Protein AF-A0A146KG00-F1 (afdb_monomer_lite)

Secondary structure (DSSP, 8-state):
-PPPPEEEEE-GGGHHHHHTS---EEEEEEEEEETTSTTEEEEEEEEEEEE-SSTT--GGGHHHHS--TT-EEEEEEETTEEEEEEEEEES-TT-GGGTT-SSEEEEEEEEE-GGGTTSSHHHHHHHHHHHHHHHTT--EEEE-----SSSEEEE-----

Radius of gyration: 16.74 Å; chains: 1; bounding box: 40×36×42 Å

Sequence (160 aa):
MSKQVNLVEEPLLFLKQYHQVPITFKVESILEINDNKAMIMNEHQIQPYYKDYDDGGDWEELSKQFDTSNWAIFAAYIDSKRVGGCILAFNSPNVNMLEGKDDIVVIWDLRVEPQYRRQRIGEQLIQQAQKWALQRKCKQLKVENMYRKDWYFGIGHRTD

pLDDT: mean 85.07, std 16.39, range [35.97, 98.19]

InterPro domains:
  IPR000182 GNAT domain [PF00583] (42-143)
  IPR000182 GNAT domain [PS51186] (31-160)
  IPR016181 Acyl-CoA N-acyltransferase [SSF55729] (49-143)

Structure (mmCIF, N/CA/C/O backbone):
data_AF-A0A14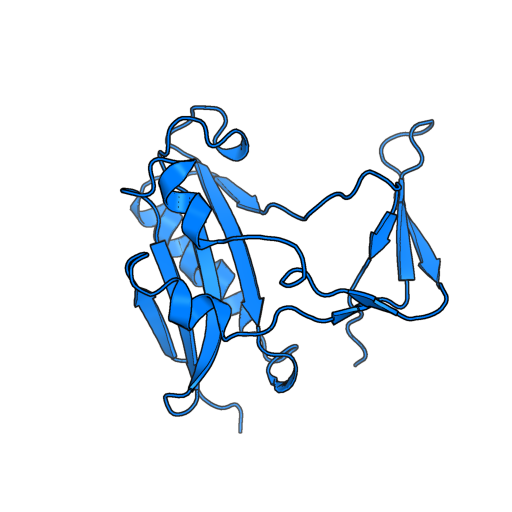6KG00-F1
#
_entry.id   AF-A0A146KG00-F1
#
loop_
_atom_site.group_PDB
_atom_site.id
_atom_site.type_symbol
_atom_site.label_atom_id
_atom_site.label_alt_id
_atom_site.label_comp_id
_atom_site.label_asym_id
_atom_site.label_entity_id
_atom_site.label_seq_id
_atom_site.pdbx_PDB_ins_code
_atom_site.Cartn_x
_atom_site.Cartn_y
_atom_site.Cartn_z
_atom_site.occupancy
_atom_site.B_iso_or_equiv
_atom_site.auth_seq_id
_atom_site.auth_comp_id
_atom_site.auth_asym_id
_atom_site.auth_atom_id
_atom_site.pdbx_PDB_model_num
ATOM 1 N N . MET A 1 1 ? -12.100 1.711 -25.639 1.00 48.62 1 MET A N 1
ATOM 2 C CA . MET A 1 1 ? -13.043 1.797 -24.502 1.00 48.62 1 MET A CA 1
ATOM 3 C C . MET A 1 1 ? -12.265 1.475 -23.238 1.00 48.62 1 MET A C 1
ATOM 5 O O . MET A 1 1 ? -11.613 0.439 -23.220 1.00 48.62 1 MET A O 1
ATOM 9 N N . SER A 1 2 ? -12.239 2.357 -22.234 1.00 62.03 2 SER A N 1
ATOM 10 C CA . SER A 1 2 ? -11.607 2.027 -20.949 1.00 62.03 2 SER A CA 1
ATOM 11 C C . SER A 1 2 ? -12.459 0.978 -20.242 1.00 62.03 2 SER A C 1
ATOM 13 O O . SER A 1 2 ? -13.660 1.191 -20.071 1.00 62.03 2 SER A O 1
ATOM 15 N N . LYS A 1 3 ? -11.862 -0.150 -19.854 1.00 78.25 3 LYS A N 1
ATOM 16 C CA . LYS A 1 3 ? -12.564 -1.157 -19.056 1.00 78.25 3 LYS A CA 1
ATOM 17 C C . LYS A 1 3 ? -12.940 -0.561 -17.696 1.00 78.25 3 LYS A C 1
ATOM 19 O O . LYS A 1 3 ? -12.157 0.192 -17.118 1.00 78.25 3 LYS A O 1
ATOM 24 N N . GLN A 1 4 ? -14.142 -0.862 -17.212 1.00 90.06 4 GLN A N 1
ATOM 25 C CA . GLN A 1 4 ? -14.611 -0.381 -15.915 1.00 90.06 4 GLN A CA 1
ATOM 26 C C . GLN A 1 4 ? -13.835 -1.080 -14.794 1.00 90.06 4 GLN A C 1
ATOM 28 O O . GLN A 1 4 ? -13.713 -2.303 -14.793 1.00 90.06 4 GLN A O 1
ATOM 33 N N . VAL A 1 5 ? -13.317 -0.298 -13.848 1.00 95.06 5 VAL A N 1
ATOM 34 C CA . VAL A 1 5 ? -12.636 -0.810 -12.655 1.00 95.06 5 VAL A CA 1
ATOM 35 C C . VAL A 1 5 ? -13.662 -0.926 -11.534 1.00 95.06 5 VAL A C 1
ATOM 37 O O . VAL A 1 5 ? -14.339 0.049 -11.211 1.00 95.06 5 VAL A O 1
ATOM 40 N N . ASN A 1 6 ? -13.774 -2.110 -10.940 1.00 97.06 6 ASN A N 1
ATOM 41 C CA . ASN A 1 6 ? -14.576 -2.349 -9.746 1.00 97.06 6 ASN A CA 1
ATOM 42 C C . ASN A 1 6 ? -13.665 -2.361 -8.513 1.00 97.06 6 ASN A C 1
ATOM 44 O O . ASN A 1 6 ? -12.713 -3.139 -8.473 1.00 97.06 6 ASN A O 1
ATOM 48 N N . LEU A 1 7 ? -13.946 -1.513 -7.523 1.00 97.31 7 LEU A N 1
ATOM 49 C CA . LEU A 1 7 ? -13.195 -1.462 -6.267 1.00 97.31 7 LEU A CA 1
ATOM 50 C C . LEU A 1 7 ? -13.985 -2.145 -5.151 1.00 97.31 7 LEU A C 1
ATOM 52 O O . LEU A 1 7 ? -15.167 -1.860 -4.973 1.00 97.31 7 LEU A O 1
ATOM 56 N N . VAL A 1 8 ? -13.323 -3.010 -4.387 1.00 97.50 8 VAL A N 1
ATOM 57 C CA . VAL A 1 8 ? -13.938 -3.782 -3.298 1.00 97.50 8 VAL A CA 1
ATOM 58 C C . VAL A 1 8 ? -13.091 -3.649 -2.035 1.00 97.50 8 VAL A C 1
ATOM 60 O O . VAL A 1 8 ? -11.874 -3.806 -2.105 1.00 97.50 8 VAL A O 1
ATOM 63 N N . GLU A 1 9 ? -13.722 -3.348 -0.896 1.00 97.62 9 GLU A N 1
ATOM 64 C CA . GLU A 1 9 ? -13.084 -3.462 0.424 1.00 97.62 9 GLU A CA 1
ATOM 65 C C . GLU A 1 9 ? -13.063 -4.931 0.848 1.00 97.62 9 GLU A C 1
ATOM 67 O O . GLU A 1 9 ? -14.091 -5.609 0.818 1.00 97.62 9 GLU A O 1
ATOM 72 N N . GLU A 1 10 ? -11.899 -5.422 1.244 1.00 95.62 10 GLU A N 1
ATOM 73 C CA . GLU A 1 10 ? -11.667 -6.804 1.629 1.00 95.62 10 GLU A CA 1
ATOM 74 C C . GLU A 1 10 ? -10.940 -6.870 2.980 1.00 95.62 10 GLU A C 1
ATOM 76 O O . GLU A 1 10 ? -10.065 -6.044 3.269 1.00 95.62 10 GLU A O 1
ATOM 81 N N . PRO A 1 11 ? -11.258 -7.870 3.818 1.00 90.94 11 PRO A N 1
ATOM 82 C CA . PRO A 1 11 ? -10.486 -8.143 5.021 1.00 90.94 11 PRO A CA 1
ATOM 83 C C . PRO A 1 11 ? -9.096 -8.695 4.675 1.00 90.94 11 PRO A C 1
ATOM 85 O O . PRO A 1 11 ? -8.889 -9.309 3.626 1.00 90.94 11 PRO A O 1
ATOM 88 N N . LEU A 1 12 ? -8.158 -8.591 5.619 1.00 90.44 12 LEU A N 1
ATOM 89 C CA . LEU A 1 12 ? -6.781 -9.079 5.453 1.00 90.44 12 LEU A CA 1
ATOM 90 C C . LEU A 1 12 ? -6.655 -10.599 5.250 1.00 90.44 12 LEU A C 1
ATOM 92 O O . LEU A 1 12 ? -5.589 -11.077 4.875 1.00 90.44 12 LEU A O 1
ATOM 96 N N . LEU A 1 13 ? -7.736 -11.375 5.390 1.00 89.56 13 LEU A N 1
ATOM 97 C CA . LEU A 1 13 ? -7.730 -12.785 4.978 1.00 89.56 13 LEU A CA 1
ATOM 98 C C . LEU A 1 13 ? -7.374 -12.948 3.485 1.00 89.56 13 LEU A C 1
ATOM 100 O O . LEU A 1 13 ? -6.848 -13.987 3.093 1.00 89.56 13 LEU A O 1
ATOM 104 N N . PHE A 1 14 ? -7.622 -11.919 2.663 1.00 92.12 14 PHE A N 1
ATOM 105 C CA . PHE A 1 14 ? -7.315 -11.910 1.231 1.00 92.12 14 PHE A CA 1
ATOM 106 C C . PHE A 1 14 ? -5.874 -11.480 0.898 1.00 92.12 14 PHE A C 1
ATOM 108 O O . PHE A 1 14 ? -5.557 -11.276 -0.275 1.00 92.12 14 PHE A O 1
ATOM 115 N N . LEU A 1 15 ? -4.977 -11.364 1.890 1.00 89.94 15 LEU A N 1
ATOM 116 C CA . LEU A 1 15 ? -3.572 -10.992 1.667 1.00 89.94 15 LEU A CA 1
ATOM 117 C C . LEU A 1 15 ? -2.882 -11.901 0.636 1.00 89.94 15 LEU A C 1
ATOM 119 O O . LEU A 1 15 ? -2.160 -11.413 -0.227 1.00 89.94 15 LEU A O 1
ATOM 123 N N . LYS A 1 16 ? -3.155 -13.212 0.644 1.00 89.75 16 LYS A N 1
ATOM 124 C CA . LYS A 1 16 ? -2.567 -14.142 -0.339 1.00 89.75 16 LYS A CA 1
ATOM 125 C C . LYS A 1 16 ? -2.963 -13.799 -1.777 1.00 89.75 16 LYS A C 1
ATOM 127 O O . LYS A 1 16 ? -2.118 -13.813 -2.662 1.00 89.75 16 LYS A O 1
ATOM 132 N N . GLN A 1 17 ? -4.232 -13.471 -2.009 1.00 92.31 17 GLN A N 1
ATOM 133 C CA . GLN A 1 17 ? -4.756 -13.064 -3.314 1.00 92.31 17 GLN A CA 1
ATOM 134 C C . GLN A 1 17 ? -4.254 -11.674 -3.706 1.00 92.31 17 GLN A C 1
ATOM 136 O O . GLN A 1 17 ? -4.007 -11.415 -4.881 1.00 92.31 17 GLN A O 1
ATOM 141 N N . TYR A 1 18 ? -4.093 -10.781 -2.732 1.00 93.06 18 TYR A N 1
ATOM 142 C CA . TYR A 1 18 ? -3.506 -9.467 -2.944 1.00 93.06 18 TYR A CA 1
ATOM 143 C C . TYR A 1 18 ? -2.065 -9.566 -3.479 1.00 93.06 18 TYR A C 1
ATOM 145 O O . TYR A 1 18 ? -1.757 -8.934 -4.489 1.00 93.06 18 TYR A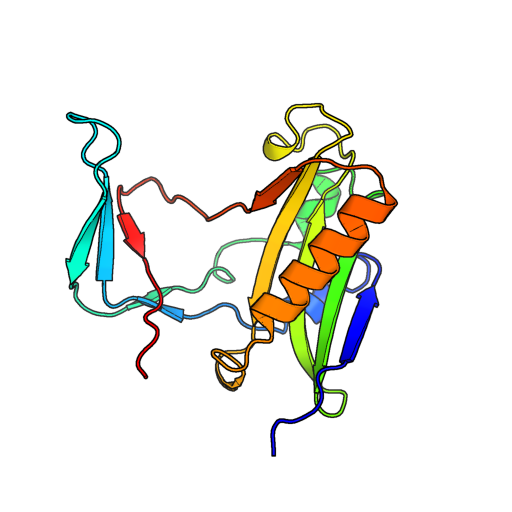 O 1
ATOM 153 N N . HIS A 1 19 ? -1.223 -10.427 -2.895 1.00 90.31 19 HIS A N 1
ATOM 154 C CA . HIS A 1 19 ? 0.173 -10.612 -3.330 1.00 90.31 19 HIS A CA 1
ATOM 155 C C . HIS A 1 19 ? 0.328 -11.256 -4.709 1.00 90.31 19 HIS A C 1
ATOM 157 O O . HIS A 1 19 ? 1.400 -11.185 -5.295 1.00 90.31 19 HIS A O 1
ATOM 163 N N . GLN A 1 20 ? -0.729 -11.846 -5.272 1.00 92.06 20 GLN A N 1
ATOM 164 C CA . GLN A 1 20 ? -0.686 -12.332 -6.654 1.00 92.06 20 GLN A CA 1
ATOM 165 C C . GLN A 1 20 ? -0.605 -11.190 -7.676 1.00 92.06 20 GLN A C 1
ATOM 167 O O . GLN A 1 20 ? -0.329 -11.450 -8.845 1.00 92.06 20 GLN A O 1
ATOM 172 N N . VAL A 1 21 ? -0.860 -9.940 -7.268 1.00 94.50 21 VAL A N 1
ATOM 173 C CA . VAL A 1 21 ? -0.626 -8.766 -8.111 1.00 94.50 21 VAL A CA 1
ATOM 174 C C . VAL A 1 21 ? 0.862 -8.407 -8.049 1.00 94.50 21 VAL A C 1
ATOM 176 O O . VAL A 1 21 ? 1.323 -7.951 -6.997 1.00 94.50 21 VAL A O 1
ATOM 179 N N . PRO A 1 22 ? 1.613 -8.538 -9.156 1.00 92.31 22 PRO A N 1
ATOM 180 C CA . PRO A 1 22 ? 3.038 -8.242 -9.150 1.00 92.31 22 PRO A CA 1
ATOM 181 C C . PRO A 1 22 ? 3.292 -6.737 -9.041 1.00 92.31 22 PRO A C 1
ATOM 183 O O . PRO A 1 22 ? 2.619 -5.907 -9.672 1.00 92.31 22 PRO A O 1
ATOM 186 N N . ILE A 1 23 ? 4.315 -6.382 -8.267 1.00 88.25 23 ILE A N 1
ATOM 187 C CA . ILE A 1 23 ? 4.758 -4.996 -8.064 1.00 88.25 23 ILE A CA 1
ATOM 188 C C . ILE A 1 23 ? 6.036 -4.663 -8.850 1.00 88.25 23 ILE A C 1
ATOM 190 O O . ILE A 1 23 ? 6.415 -3.498 -8.928 1.00 88.25 23 ILE A O 1
ATOM 194 N N . THR A 1 24 ? 6.644 -5.631 -9.542 1.00 89.94 24 THR A N 1
ATOM 195 C CA . THR A 1 24 ? 7.887 -5.452 -10.310 1.00 89.94 24 THR A CA 1
ATOM 196 C C . THR A 1 24 ? 7.819 -4.266 -11.276 1.00 89.94 24 THR A C 1
ATOM 198 O O . THR A 1 24 ? 6.839 -4.106 -12.012 1.00 89.94 24 THR A O 1
ATOM 201 N N . PHE A 1 25 ? 8.848 -3.423 -11.325 1.00 87.75 25 PHE A N 1
ATOM 202 C CA . PHE A 1 25 ? 8.921 -2.297 -12.262 1.00 87.75 25 PHE A CA 1
ATOM 203 C C . PHE A 1 25 ? 10.341 -2.069 -12.768 1.00 87.75 25 PHE A C 1
ATOM 205 O O . PHE A 1 25 ? 11.324 -2.397 -12.105 1.00 87.75 25 PHE A O 1
ATOM 212 N N . LYS A 1 26 ? 10.430 -1.514 -13.978 1.00 90.19 26 LYS A N 1
ATOM 213 C CA . LYS A 1 26 ? 11.692 -1.098 -14.579 1.00 90.19 26 LYS A CA 1
ATOM 214 C C . LYS A 1 26 ? 12.101 0.243 -13.974 1.00 90.19 26 LYS A C 1
ATOM 216 O O . LYS A 1 26 ? 11.300 1.178 -13.963 1.00 90.19 26 LYS A O 1
ATOM 221 N N . VAL A 1 27 ? 13.331 0.313 -13.491 1.00 89.88 27 VAL A N 1
ATOM 222 C CA . VAL A 1 27 ? 13.988 1.538 -13.044 1.00 89.88 27 VAL A CA 1
ATOM 223 C C . VAL A 1 27 ? 14.932 1.971 -14.154 1.00 89.88 27 VAL A C 1
ATOM 225 O O . VAL A 1 27 ? 15.746 1.167 -14.599 1.00 89.88 27 VAL A O 1
ATOM 228 N N . GLU A 1 28 ? 14.815 3.214 -14.610 1.00 90.88 28 GLU A N 1
ATOM 229 C CA . GLU A 1 28 ? 15.703 3.784 -15.643 1.00 90.88 28 GLU A CA 1
ATOM 230 C C . GLU A 1 28 ? 16.405 5.051 -15.145 1.00 90.88 28 GLU A C 1
ATOM 232 O O . GLU A 1 28 ? 17.475 5.401 -15.637 1.00 90.88 28 GLU A O 1
ATOM 237 N N . SER A 1 29 ? 15.872 5.678 -14.096 1.00 89.12 29 SER A N 1
ATOM 238 C CA . SER A 1 29 ? 16.532 6.755 -13.379 1.00 89.12 29 SER A CA 1
ATOM 239 C C . SER A 1 29 ? 16.324 6.645 -11.874 1.00 89.12 29 SER A C 1
ATOM 241 O O . SER A 1 29 ? 15.472 5.891 -11.378 1.00 89.12 29 SER A O 1
ATOM 243 N N . ILE A 1 30 ? 17.153 7.389 -11.149 1.00 88.94 30 ILE A N 1
ATOM 244 C CA . ILE A 1 30 ? 17.105 7.494 -9.701 1.00 88.94 30 ILE A CA 1
ATOM 245 C C . ILE A 1 30 ? 17.115 8.948 -9.241 1.00 88.94 30 ILE A C 1
ATOM 247 O O . ILE A 1 30 ? 17.780 9.777 -9.856 1.00 88.94 30 ILE A O 1
ATOM 251 N N . LEU A 1 31 ? 16.423 9.255 -8.143 1.00 85.69 31 LEU A N 1
ATOM 252 C CA . LEU A 1 31 ? 16.589 10.531 -7.438 1.00 85.69 31 LEU A CA 1
ATOM 253 C C . LEU A 1 31 ? 17.682 10.390 -6.374 1.00 85.69 31 LEU A C 1
ATOM 255 O O . LEU A 1 31 ? 17.554 9.545 -5.491 1.00 85.69 31 LEU A O 1
ATOM 259 N N . GLU A 1 32 ? 18.722 11.215 -6.444 1.00 82.75 32 GLU A N 1
ATOM 260 C CA . GLU A 1 32 ? 19.782 11.341 -5.439 1.00 82.75 32 GLU A CA 1
ATOM 261 C C . GLU A 1 32 ? 19.457 12.491 -4.476 1.00 82.75 32 GLU A C 1
ATOM 263 O O . GLU A 1 32 ? 19.141 13.603 -4.916 1.00 82.75 32 GLU A O 1
ATOM 268 N N . ILE A 1 33 ? 19.536 12.232 -3.166 1.00 78.50 33 ILE A N 1
ATOM 269 C CA . ILE A 1 33 ? 19.361 13.255 -2.124 1.00 78.50 33 ILE A CA 1
ATOM 270 C C . ILE A 1 33 ? 20.727 13.835 -1.753 1.00 78.50 33 ILE A C 1
ATOM 272 O O . ILE A 1 33 ? 21.616 13.104 -1.321 1.00 78.50 33 ILE A O 1
ATOM 276 N N . ASN A 1 34 ? 20.885 15.156 -1.864 1.00 74.25 34 ASN A N 1
ATOM 277 C CA . ASN A 1 34 ? 22.090 15.842 -1.397 1.00 74.25 34 ASN A CA 1
ATOM 278 C C . ASN A 1 34 ? 21.876 16.454 -0.003 1.00 74.25 34 ASN A C 1
ATOM 280 O O . ASN A 1 34 ? 21.304 17.537 0.133 1.00 74.25 34 ASN A O 1
ATOM 284 N N . ASP A 1 35 ? 22.387 15.785 1.030 1.00 66.38 35 ASP A N 1
ATOM 285 C CA . ASP A 1 35 ? 22.207 16.170 2.440 1.00 66.38 35 ASP A CA 1
ATOM 286 C C . ASP A 1 35 ? 22.834 17.516 2.830 1.00 66.38 35 ASP A C 1
ATOM 288 O O . ASP A 1 35 ? 22.482 18.101 3.854 1.00 66.38 35 ASP A O 1
ATOM 292 N N . ASN A 1 36 ? 23.732 18.059 2.006 1.00 68.44 36 ASN A N 1
ATOM 293 C CA . ASN A 1 36 ? 24.457 19.287 2.331 1.00 68.44 36 ASN A CA 1
ATOM 294 C C . ASN A 1 36 ? 23.689 20.571 1.966 1.00 68.44 36 ASN A C 1
ATOM 296 O O . ASN A 1 36 ? 24.139 21.670 2.300 1.00 68.44 36 ASN A O 1
ATOM 300 N N . LYS A 1 37 ? 22.540 20.467 1.280 1.00 54.81 37 LYS A N 1
ATOM 301 C CA . LYS A 1 37 ? 21.643 21.592 0.969 1.00 54.81 37 LYS A CA 1
ATOM 302 C C . LYS A 1 37 ? 20.192 21.113 0.952 1.00 54.81 37 LYS A C 1
ATOM 304 O O . LYS A 1 37 ? 19.843 20.291 0.120 1.00 54.81 37 LYS A O 1
ATOM 309 N N . ALA A 1 38 ? 19.365 21.673 1.839 1.00 58.97 38 ALA A N 1
ATOM 310 C CA . ALA A 1 38 ? 17.896 21.662 1.817 1.00 58.97 38 ALA A CA 1
ATOM 311 C C . ALA A 1 38 ? 17.238 20.635 0.864 1.00 58.97 38 ALA A C 1
ATOM 313 O O . ALA A 1 38 ? 16.770 21.042 -0.189 1.00 58.97 38 ALA A O 1
ATOM 314 N N . MET A 1 39 ? 17.200 19.340 1.216 1.00 69.00 39 MET A N 1
ATOM 315 C CA . MET A 1 39 ? 16.413 18.285 0.533 1.00 69.00 39 MET A CA 1
ATOM 316 C C . MET A 1 39 ? 16.361 18.403 -1.011 1.00 69.00 39 MET A C 1
ATOM 318 O O . MET A 1 39 ? 15.305 18.201 -1.616 1.00 69.00 39 MET A O 1
ATOM 322 N N . ILE A 1 40 ? 17.470 18.774 -1.666 1.00 79.00 40 ILE A N 1
ATOM 323 C CA . ILE A 1 40 ? 17.503 18.863 -3.130 1.00 79.00 40 ILE A CA 1
ATOM 324 C C . ILE A 1 40 ? 17.581 17.437 -3.669 1.00 79.00 40 ILE A C 1
ATOM 326 O O . ILE A 1 40 ? 18.520 16.705 -3.352 1.00 79.00 40 ILE A O 1
ATOM 330 N N . MET A 1 41 ? 16.597 17.069 -4.489 1.00 82.31 41 MET A N 1
ATOM 331 C CA . MET A 1 41 ? 16.545 15.790 -5.192 1.00 82.31 41 MET A CA 1
ATOM 332 C C . MET A 1 41 ? 16.916 16.010 -6.655 1.00 82.31 41 MET A C 1
ATOM 334 O O . MET A 1 41 ? 16.223 16.749 -7.357 1.00 82.31 41 MET A O 1
ATOM 338 N N . ASN A 1 42 ? 17.997 15.375 -7.108 1.00 84.25 42 ASN A N 1
ATOM 339 C CA . ASN A 1 42 ? 18.413 15.411 -8.510 1.00 84.25 42 ASN A CA 1
ATOM 340 C C . ASN A 1 42 ? 18.160 14.057 -9.159 1.00 84.25 42 ASN A C 1
ATOM 342 O O . ASN A 1 42 ? 18.518 13.022 -8.604 1.00 84.25 42 ASN A O 1
ATOM 346 N N . GLU A 1 43 ? 17.539 14.065 -10.332 1.00 89.50 43 GLU A N 1
ATOM 347 C CA . GLU A 1 43 ? 17.279 12.846 -11.083 1.00 89.50 43 GLU A CA 1
ATOM 348 C C . GLU A 1 43 ? 18.447 12.516 -12.018 1.00 89.50 43 GLU A C 1
ATOM 350 O O . GLU A 1 43 ? 18.878 13.359 -12.808 1.00 89.50 43 GLU A O 1
ATOM 355 N N . HIS A 1 44 ? 18.927 11.275 -11.969 1.00 89.19 44 HIS A N 1
ATOM 356 C CA . HIS A 1 44 ? 20.010 10.780 -12.810 1.00 89.19 44 HIS A CA 1
ATOM 357 C C . HIS A 1 44 ? 19.599 9.492 -13.521 1.00 89.19 44 HIS A C 1
ATOM 359 O O . HIS A 1 44 ? 19.124 8.545 -12.897 1.00 89.19 44 HIS A O 1
ATOM 365 N N . GLN A 1 45 ? 19.801 9.453 -14.839 1.00 92.31 45 GLN A N 1
ATOM 366 C CA . GLN A 1 45 ? 19.624 8.242 -15.641 1.00 92.31 45 GLN A CA 1
ATOM 367 C C . GLN A 1 45 ? 20.677 7.199 -15.255 1.00 92.31 45 GLN A C 1
ATOM 369 O O . GLN A 1 45 ? 21.834 7.536 -14.994 1.00 92.31 45 GLN A O 1
ATOM 374 N N . ILE A 1 46 ? 20.286 5.929 -15.256 1.00 91.31 46 ILE A N 1
ATOM 375 C CA . ILE A 1 46 ? 21.150 4.803 -14.902 1.00 91.31 46 ILE A CA 1
ATOM 376 C C . ILE A 1 46 ? 21.006 3.654 -15.895 1.00 91.31 46 ILE A C 1
ATOM 378 O O . ILE A 1 46 ? 20.135 3.659 -16.761 1.00 91.31 46 ILE A O 1
ATOM 382 N N . GLN A 1 47 ? 21.858 2.636 -15.752 1.00 91.62 47 GLN A N 1
ATOM 383 C CA . GLN A 1 47 ? 21.649 1.374 -16.454 1.00 91.62 47 GLN A CA 1
ATOM 384 C C . GLN A 1 47 ? 20.343 0.732 -15.972 1.00 91.62 47 GLN A C 1
ATOM 386 O O . GLN A 1 47 ? 20.221 0.471 -14.770 1.00 91.62 47 GLN A O 1
ATOM 391 N N . PRO A 1 48 ? 19.369 0.484 -16.868 1.00 92.69 48 PRO A N 1
ATOM 392 C CA . PRO A 1 48 ? 18.072 0.023 -16.424 1.00 92.69 48 PRO A CA 1
ATOM 393 C C . PRO A 1 48 ? 18.112 -1.348 -15.763 1.00 92.69 48 PRO A C 1
ATOM 395 O O . PRO A 1 48 ? 18.754 -2.274 -16.260 1.00 92.69 48 PRO A O 1
ATOM 398 N N . TYR A 1 49 ? 17.348 -1.499 -14.688 1.00 89.12 49 TYR A N 1
ATOM 399 C CA . TYR A 1 49 ? 17.164 -2.775 -14.005 1.00 89.12 49 TYR A CA 1
ATOM 400 C C . TYR A 1 49 ? 15.704 -2.963 -13.591 1.00 89.12 49 TYR A C 1
ATOM 402 O O . TYR A 1 49 ? 14.927 -2.009 -13.539 1.00 89.12 49 TYR A O 1
ATOM 410 N N . TYR A 1 50 ? 15.314 -4.205 -13.313 1.00 88.44 50 TYR A N 1
ATOM 411 C CA . TYR A 1 50 ? 14.004 -4.502 -12.742 1.00 88.44 50 TYR A CA 1
ATOM 412 C C . TYR A 1 50 ? 14.121 -4.595 -11.229 1.00 88.44 50 TYR A C 1
ATOM 414 O O . TYR A 1 50 ? 14.956 -5.336 -10.713 1.00 88.44 50 TYR A O 1
ATOM 422 N N . LYS A 1 51 ? 13.284 -3.834 -10.527 1.00 84.75 51 LYS A N 1
ATOM 423 C CA . LYS A 1 51 ? 13.127 -3.936 -9.082 1.00 84.75 51 LYS A CA 1
ATOM 424 C C . LYS A 1 51 ? 11.882 -4.756 -8.791 1.00 84.75 51 LYS A C 1
ATOM 426 O O . LYS A 1 51 ? 10.802 -4.396 -9.262 1.00 84.75 51 LYS A O 1
ATOM 431 N N . ASP A 1 52 ? 12.044 -5.822 -8.018 1.00 86.31 52 ASP A N 1
ATOM 432 C CA . ASP A 1 52 ? 10.946 -6.628 -7.501 1.00 86.31 52 ASP A CA 1
ATOM 433 C C . ASP A 1 52 ? 10.911 -6.531 -5.975 1.00 86.31 52 ASP A C 1
ATOM 435 O O . ASP A 1 52 ? 11.886 -6.869 -5.307 1.00 86.31 52 ASP A O 1
ATOM 439 N N . TYR A 1 53 ? 9.814 -6.010 -5.427 1.00 78.38 53 TYR A N 1
ATOM 440 C CA . TYR A 1 53 ? 9.637 -5.912 -3.977 1.00 78.38 53 TYR A CA 1
ATOM 441 C C . TYR A 1 53 ? 9.066 -7.196 -3.364 1.00 78.38 53 TYR A C 1
ATOM 443 O O . TYR A 1 53 ? 9.039 -7.306 -2.141 1.00 78.38 53 TYR A O 1
ATOM 451 N N . ASP A 1 54 ? 8.654 -8.173 -4.178 1.00 81.25 54 ASP A N 1
ATOM 452 C CA . ASP A 1 54 ? 8.247 -9.487 -3.677 1.00 81.25 54 ASP A CA 1
ATOM 453 C C . ASP A 1 54 ? 9.458 -10.391 -3.354 1.00 81.25 54 ASP A C 1
ATOM 455 O O . ASP A 1 54 ? 9.320 -11.342 -2.588 1.00 81.25 54 ASP A O 1
ATOM 459 N N . ASP A 1 55 ? 10.664 -10.056 -3.833 1.00 70.69 55 ASP A N 1
ATOM 460 C CA . ASP A 1 55 ? 11.907 -10.845 -3.686 1.00 70.69 55 ASP A CA 1
ATOM 461 C C . ASP A 1 55 ? 12.579 -10.747 -2.290 1.00 70.69 55 ASP A C 1
ATOM 463 O O . ASP A 1 55 ? 13.794 -10.881 -2.144 1.00 70.69 55 ASP A O 1
ATOM 467 N N . GLY A 1 56 ? 11.827 -10.469 -1.219 1.00 59.81 56 GLY A N 1
ATOM 468 C CA . GLY A 1 56 ? 12.445 -10.296 0.105 1.00 59.81 56 GLY A CA 1
ATOM 469 C C . GLY A 1 56 ? 11.540 -10.079 1.315 1.00 59.81 56 GLY A C 1
ATOM 470 O O . GLY A 1 56 ? 12.060 -9.715 2.369 1.00 59.81 56 GLY A O 1
ATOM 471 N N . GLY A 1 57 ? 10.223 -10.275 1.201 1.00 62.19 57 GLY A N 1
ATOM 472 C CA . GLY A 1 57 ? 9.287 -10.076 2.311 1.00 62.19 57 GLY A CA 1
ATOM 473 C C . GLY A 1 57 ? 8.345 -11.260 2.504 1.00 62.19 57 GLY A C 1
ATOM 474 O O . GLY A 1 57 ? 7.650 -11.652 1.569 1.00 62.19 57 GLY A O 1
ATOM 475 N N . ASP A 1 58 ? 8.287 -11.799 3.725 1.00 64.69 58 ASP A N 1
ATOM 476 C CA . ASP A 1 58 ? 7.222 -12.721 4.121 1.00 64.69 58 ASP A CA 1
ATOM 477 C C . ASP A 1 58 ? 6.038 -11.921 4.673 1.00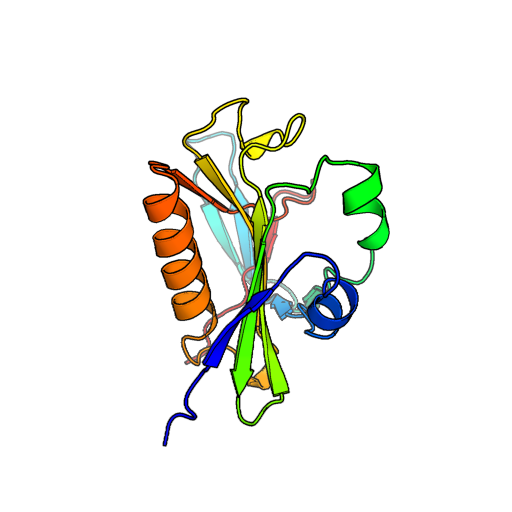 64.69 58 ASP A C 1
ATOM 479 O O . ASP A 1 58 ? 5.978 -11.527 5.838 1.00 64.69 58 ASP A O 1
ATOM 483 N N . TRP A 1 59 ? 5.075 -11.654 3.801 1.00 70.25 59 TRP A N 1
ATOM 484 C CA . TRP A 1 59 ? 3.875 -10.910 4.152 1.00 70.25 59 TRP A CA 1
ATOM 485 C C . TRP A 1 59 ? 2.937 -11.672 5.106 1.00 70.25 59 TRP A C 1
ATOM 487 O O . TRP A 1 59 ? 2.061 -11.052 5.711 1.00 70.25 59 TRP A O 1
ATOM 497 N N . GLU A 1 60 ? 3.112 -12.989 5.297 1.00 67.88 60 GLU A N 1
ATOM 498 C CA . GLU A 1 60 ? 2.412 -13.732 6.359 1.00 67.88 60 GLU A CA 1
ATOM 499 C C . GLU A 1 60 ? 2.925 -13.348 7.759 1.00 67.88 60 GLU A C 1
ATOM 501 O O . GLU A 1 60 ? 2.270 -13.625 8.768 1.00 67.88 60 GLU A O 1
ATOM 506 N N . GLU A 1 61 ? 4.070 -12.667 7.856 1.00 73.88 61 GLU A N 1
ATOM 507 C CA . GLU A 1 61 ? 4.568 -12.129 9.121 1.00 73.88 61 GLU A CA 1
ATOM 508 C C . GLU A 1 61 ? 3.911 -10.816 9.526 1.00 73.88 61 GLU A C 1
ATOM 510 O O . GLU A 1 61 ? 4.011 -10.427 10.688 1.00 73.88 61 GLU A O 1
ATOM 515 N N . LEU A 1 62 ? 3.188 -10.143 8.630 1.00 79.81 62 LEU A N 1
ATOM 516 C CA . LEU A 1 62 ? 2.648 -8.820 8.929 1.00 79.81 62 LEU A CA 1
ATOM 517 C C . LEU A 1 62 ? 1.666 -8.851 10.107 1.00 79.81 62 LEU A C 1
ATOM 519 O O . LEU A 1 62 ? 1.747 -8.023 11.010 1.00 79.81 62 LEU A O 1
ATOM 523 N N . SER A 1 63 ? 0.809 -9.875 10.156 1.00 79.88 63 SER A N 1
ATOM 524 C CA . SER A 1 63 ? -0.090 -10.127 11.288 1.00 79.88 63 SER A CA 1
ATOM 525 C C . SER A 1 63 ? 0.618 -10.677 12.531 1.00 79.88 63 SER A C 1
ATOM 527 O O . SER A 1 63 ? 0.023 -10.694 13.603 1.00 79.88 63 SER A O 1
ATOM 529 N N . LYS A 1 64 ? 1.862 -11.163 12.406 1.00 83.44 64 LYS A N 1
ATOM 530 C CA . LYS A 1 64 ? 2.699 -11.556 13.555 1.00 83.44 64 LYS A CA 1
ATOM 531 C C . LYS A 1 64 ? 3.399 -10.341 14.171 1.00 83.44 64 LYS A C 1
ATOM 533 O O . LYS A 1 64 ? 3.662 -10.341 15.368 1.00 83.44 64 LYS A O 1
ATOM 538 N N . GLN A 1 65 ? 3.711 -9.334 13.354 1.00 85.44 65 GLN A N 1
ATOM 539 C CA . GLN A 1 65 ? 4.446 -8.133 13.756 1.00 85.44 65 GLN A CA 1
ATOM 540 C C . GLN A 1 65 ? 3.522 -6.997 14.223 1.00 85.44 65 GLN A C 1
ATOM 542 O O . GLN A 1 65 ? 3.893 -6.246 15.125 1.00 85.44 65 GLN A O 1
ATOM 547 N N . PHE A 1 66 ? 2.322 -6.881 13.646 1.00 89.69 66 PHE A N 1
ATOM 548 C CA . PHE A 1 66 ? 1.390 -5.787 13.925 1.00 89.69 66 PHE A CA 1
ATOM 549 C C . PHE A 1 66 ? -0.007 -6.280 14.302 1.00 89.69 66 PHE A C 1
ATOM 551 O O . PHE A 1 66 ? -0.493 -7.298 13.804 1.00 89.69 66 PHE A O 1
ATOM 558 N N . ASP A 1 67 ? -0.693 -5.489 15.130 1.00 91.69 67 ASP A N 1
ATOM 559 C CA . ASP A 1 67 ? -2.137 -5.621 15.303 1.00 91.69 67 ASP A CA 1
ATOM 560 C C . ASP A 1 67 ? -2.841 -5.121 14.038 1.00 91.69 67 ASP A C 1
ATOM 562 O O . ASP A 1 67 ? -2.938 -3.920 13.772 1.00 91.69 67 ASP A O 1
ATOM 566 N N . THR A 1 68 ? -3.325 -6.069 13.248 1.00 92.19 68 THR A N 1
ATOM 567 C CA . THR A 1 68 ? -3.932 -5.818 11.942 1.00 92.19 68 THR A CA 1
ATOM 568 C C . THR A 1 68 ? -5.462 -5.723 11.984 1.00 92.19 68 THR A C 1
ATOM 570 O O . THR A 1 68 ? -6.107 -5.635 10.940 1.00 92.19 68 THR A O 1
ATOM 573 N N . SER A 1 69 ? -6.066 -5.694 13.177 1.00 92.50 69 SER A N 1
ATOM 574 C CA . SER A 1 69 ? -7.528 -5.671 13.364 1.00 92.50 69 SER A CA 1
ATOM 575 C C . SER A 1 69 ? -8.229 -4.467 12.723 1.00 92.50 69 SER A C 1
ATOM 577 O O . SER A 1 69 ? -9.381 -4.571 12.306 1.00 92.50 69 SER A O 1
ATOM 579 N N . ASN A 1 70 ? -7.522 -3.342 12.603 1.00 94.56 70 ASN A N 1
ATOM 580 C CA . ASN A 1 70 ? -8.024 -2.090 12.030 1.00 94.56 70 ASN A CA 1
ATOM 581 C C . ASN A 1 70 ? -7.520 -1.823 10.600 1.00 94.56 70 ASN A C 1
ATOM 583 O O . ASN A 1 70 ? -7.628 -0.700 10.100 1.00 94.56 70 ASN A O 1
ATOM 587 N N . TRP A 1 71 ? -6.945 -2.830 9.944 1.00 95.25 71 TRP A N 1
ATOM 588 C CA . TRP A 1 71 ? -6.417 -2.707 8.590 1.00 95.25 71 TRP A CA 1
ATOM 589 C C . TRP A 1 71 ? -7.463 -3.113 7.546 1.00 95.25 71 TRP A C 1
ATOM 591 O O . TRP A 1 71 ? -8.407 -3.846 7.840 1.00 95.25 71 TRP A O 1
ATOM 601 N N . ALA A 1 72 ? -7.282 -2.655 6.309 1.00 95.75 72 ALA A N 1
ATOM 602 C CA . ALA A 1 72 ? -8.152 -3.002 5.187 1.00 95.75 72 ALA A CA 1
ATOM 603 C C . ALA A 1 72 ? -7.353 -3.233 3.902 1.00 95.75 72 ALA A C 1
ATOM 605 O O . ALA A 1 72 ? -6.270 -2.675 3.723 1.00 95.75 72 ALA A O 1
ATOM 606 N N . ILE A 1 73 ? -7.917 -4.022 2.988 1.00 96.69 73 ILE A N 1
ATOM 607 C CA . ILE A 1 73 ? -7.459 -4.127 1.603 1.00 96.69 73 ILE A CA 1
ATOM 608 C C . ILE A 1 73 ? -8.518 -3.474 0.716 1.00 96.69 73 ILE A C 1
ATOM 610 O O . ILE A 1 73 ? -9.696 -3.797 0.825 1.00 96.69 73 ILE A O 1
ATOM 614 N N . PHE A 1 74 ? -8.118 -2.607 -0.208 1.00 98.19 74 PHE A N 1
ATOM 615 C CA . PHE A 1 74 ? -8.949 -2.289 -1.368 1.00 98.19 74 PHE A CA 1
ATOM 616 C C . PHE A 1 74 ? -8.417 -3.023 -2.583 1.00 98.19 74 PHE A C 1
ATOM 618 O O . PHE A 1 74 ? -7.274 -2.821 -2.976 1.00 98.19 74 PHE A O 1
ATOM 625 N N . ALA A 1 75 ? -9.248 -3.858 -3.194 1.00 98.06 75 ALA A N 1
ATOM 626 C CA . ALA A 1 75 ? -8.921 -4.611 -4.393 1.00 98.06 75 ALA A CA 1
ATOM 627 C C . ALA A 1 75 ? -9.543 -3.957 -5.628 1.00 98.06 75 ALA A C 1
ATOM 629 O O . ALA A 1 75 ? -10.715 -3.583 -5.613 1.00 98.06 75 ALA A O 1
ATOM 630 N N . ALA A 1 76 ? -8.770 -3.851 -6.708 1.00 98.06 76 ALA A N 1
ATOM 631 C CA . ALA A 1 76 ? -9.252 -3.394 -8.005 1.00 98.06 76 ALA A CA 1
ATOM 632 C C . ALA A 1 76 ? -9.447 -4.583 -8.946 1.00 98.06 76 ALA A C 1
ATOM 634 O O . ALA A 1 76 ? -8.511 -5.352 -9.174 1.00 98.06 76 ALA A O 1
ATOM 635 N N . TYR A 1 77 ? -10.638 -4.695 -9.530 1.00 97.75 77 TYR A N 1
ATOM 636 C CA . TYR A 1 77 ? -11.010 -5.751 -10.462 1.00 97.75 77 TYR A CA 1
ATOM 637 C C . TYR A 1 77 ? -11.382 -5.198 -11.837 1.00 97.75 77 TYR A C 1
ATOM 639 O O . TYR A 1 77 ? -12.070 -4.184 -11.950 1.00 97.75 77 TYR A O 1
ATOM 647 N N . ILE A 1 78 ? -10.969 -5.914 -12.881 1.00 96.44 78 ILE A N 1
ATOM 648 C CA . ILE A 1 78 ? -11.431 -5.749 -14.262 1.00 96.44 78 ILE A CA 1
ATOM 649 C C . ILE A 1 78 ? -11.809 -7.139 -14.765 1.00 96.44 78 ILE A C 1
ATOM 651 O O . ILE A 1 78 ? -10.993 -8.052 -14.676 1.00 96.44 78 ILE A O 1
ATOM 655 N N . ASP A 1 79 ? -13.028 -7.310 -15.283 1.00 93.81 79 ASP A N 1
ATOM 656 C CA . ASP A 1 79 ? -13.528 -8.601 -15.786 1.00 93.81 79 ASP A CA 1
ATOM 657 C C . ASP A 1 79 ? -13.310 -9.753 -14.774 1.00 93.81 79 ASP A C 1
ATOM 659 O O . ASP A 1 79 ? -12.843 -10.836 -15.120 1.00 93.81 79 ASP A O 1
ATOM 663 N N . SER A 1 80 ? -13.572 -9.484 -13.488 1.00 92.62 80 SER A N 1
ATOM 664 C CA . SER A 1 80 ? -13.335 -10.387 -12.343 1.00 92.62 80 SER A CA 1
ATOM 665 C C . SER A 1 80 ? -11.874 -10.772 -12.062 1.00 92.62 80 SER A C 1
ATOM 667 O O . SER A 1 80 ? -11.610 -11.488 -11.096 1.00 92.62 80 SER A O 1
ATOM 669 N N . LYS A 1 81 ? -10.898 -10.263 -12.822 1.00 95.06 81 LYS A N 1
ATOM 670 C CA . LYS A 1 81 ? -9.470 -10.396 -12.505 1.00 95.06 81 LYS A CA 1
ATOM 671 C C . LYS A 1 81 ? -9.042 -9.277 -11.555 1.00 95.06 81 LYS A C 1
ATOM 673 O O . LYS A 1 81 ? -9.281 -8.108 -11.853 1.00 95.06 81 LYS A O 1
ATOM 678 N N . ARG A 1 82 ? -8.356 -9.610 -10.453 1.00 96.81 82 ARG A N 1
ATOM 679 C CA . ARG A 1 82 ? -7.669 -8.608 -9.618 1.00 96.81 82 ARG A CA 1
ATOM 680 C C . ARG A 1 82 ? -6.500 -8.020 -10.408 1.00 96.81 82 ARG A C 1
ATOM 682 O O . ARG A 1 82 ? -5.622 -8.749 -10.859 1.00 96.81 82 ARG A O 1
ATOM 689 N N . VAL A 1 83 ? -6.503 -6.705 -10.587 1.00 97.25 83 VAL A N 1
ATOM 690 C CA . VAL A 1 83 ? -5.498 -5.956 -11.363 1.00 97.25 83 VAL A CA 1
ATOM 691 C C . VAL A 1 83 ? -4.717 -4.958 -10.512 1.00 97.25 83 VAL A C 1
ATOM 693 O O . VAL A 1 83 ? -3.783 -4.322 -10.997 1.00 97.25 83 VAL A O 1
ATOM 696 N N . GLY A 1 84 ? -5.092 -4.798 -9.248 1.00 97.06 84 GLY A N 1
ATOM 697 C CA . GLY A 1 84 ? -4.435 -3.897 -8.318 1.00 97.06 84 GLY A CA 1
ATOM 698 C C . GLY A 1 84 ? -5.003 -4.020 -6.915 1.00 97.06 84 GLY A C 1
ATOM 699 O O . GLY A 1 84 ? -6.006 -4.703 -6.689 1.00 97.06 84 GLY A O 1
ATOM 700 N N . GLY A 1 85 ? -4.386 -3.304 -5.991 1.00 97.00 85 GLY A N 1
ATOM 701 C CA . GLY A 1 85 ? -4.961 -3.052 -4.687 1.00 97.00 85 GLY A CA 1
ATOM 702 C C . GLY A 1 85 ? -4.111 -2.121 -3.836 1.00 97.00 85 GLY A C 1
ATOM 703 O O . GLY A 1 85 ? -2.992 -1.782 -4.215 1.00 97.00 85 GLY A O 1
ATOM 704 N N . CYS A 1 86 ? -4.638 -1.736 -2.679 1.00 95.81 86 CYS A N 1
ATOM 705 C CA . CYS A 1 86 ? -3.865 -1.101 -1.620 1.00 95.81 86 CYS A CA 1
ATOM 706 C C . CYS A 1 86 ? -4.184 -1.700 -0.250 1.00 95.81 86 CYS A C 1
ATOM 708 O O . CYS A 1 86 ? -5.325 -2.082 0.014 1.00 95.81 86 CYS A O 1
ATOM 710 N N . ILE A 1 87 ? -3.171 -1.763 0.611 1.00 95.25 87 ILE A N 1
ATOM 711 C CA . ILE A 1 87 ? -3.301 -2.126 2.024 1.00 95.25 87 ILE A CA 1
ATOM 712 C C . ILE A 1 87 ? -3.294 -0.839 2.842 1.00 95.25 87 ILE A C 1
ATOM 714 O O . ILE A 1 87 ? -2.415 0.008 2.668 1.00 95.25 87 ILE A O 1
ATOM 718 N N . LEU A 1 88 ? -4.262 -0.697 3.742 1.00 95.69 88 LEU A N 1
ATOM 719 C CA . LEU A 1 88 ? -4.386 0.439 4.646 1.00 95.69 88 LEU A CA 1
ATOM 720 C C . LEU A 1 88 ? -4.179 0.002 6.089 1.00 95.69 88 LEU A C 1
ATOM 722 O O . LEU A 1 88 ? -4.818 -0.945 6.542 1.00 95.69 88 LEU A O 1
ATOM 726 N N . ALA A 1 89 ? -3.347 0.744 6.812 1.00 95.38 89 ALA A N 1
ATOM 727 C CA . ALA A 1 89 ? -3.187 0.637 8.253 1.00 95.38 89 ALA A CA 1
ATOM 728 C C . ALA A 1 89 ? -3.814 1.856 8.942 1.00 95.38 89 ALA A C 1
ATOM 730 O O . ALA A 1 89 ? -3.617 3.003 8.530 1.00 95.38 89 ALA A O 1
ATOM 731 N N . PHE A 1 90 ? -4.560 1.604 10.010 1.00 96.50 90 PHE A N 1
ATOM 732 C CA . PHE A 1 90 ? -5.215 2.612 10.837 1.00 96.50 90 PHE A CA 1
ATOM 733 C C . PHE A 1 90 ? -5.230 2.128 12.277 1.00 96.50 90 PHE A C 1
ATOM 735 O O . PHE A 1 90 ? -5.374 0.929 12.492 1.00 96.50 90 PHE A O 1
ATOM 742 N N . ASN A 1 91 ? -5.096 3.048 13.238 1.00 95.56 91 ASN A N 1
ATOM 743 C CA . ASN A 1 91 ? -5.226 2.772 14.672 1.00 95.56 91 ASN A CA 1
ATOM 744 C C . ASN A 1 91 ? -4.606 1.421 15.090 1.00 95.56 91 ASN A C 1
ATOM 746 O O . ASN A 1 91 ? -5.274 0.539 15.634 1.00 95.56 91 ASN A O 1
ATOM 750 N N . SER A 1 92 ? -3.342 1.235 14.718 1.00 94.56 92 SER A N 1
ATOM 751 C CA . SER A 1 92 ? -2.601 -0.008 14.885 1.00 94.56 92 SER A CA 1
ATOM 752 C C . SER A 1 92 ? -1.354 0.296 15.711 1.00 94.56 92 SER A C 1
ATOM 754 O O . SER A 1 92 ? -0.447 0.984 15.225 1.00 94.56 92 SER A O 1
ATOM 756 N N . PRO A 1 93 ? -1.315 -0.134 16.984 1.00 90.62 93 PRO A N 1
ATOM 757 C CA . PRO A 1 93 ? -0.155 0.076 17.837 1.00 90.62 93 PRO A CA 1
ATOM 758 C C . PRO A 1 93 ? 1.131 -0.445 17.183 1.00 90.62 93 PRO A C 1
ATOM 760 O O . PRO A 1 93 ? 1.123 -1.454 16.483 1.00 90.62 93 PRO A O 1
ATOM 763 N N . ASN A 1 94 ? 2.247 0.242 17.435 1.00 88.06 94 ASN A N 1
ATOM 764 C CA . ASN A 1 94 ? 3.587 -0.071 16.911 1.00 88.06 94 ASN A CA 1
ATOM 765 C C . ASN A 1 94 ? 3.791 0.136 15.398 1.00 88.06 94 ASN A C 1
ATOM 767 O O . ASN A 1 94 ? 4.915 -0.003 14.914 1.00 88.06 94 ASN A O 1
ATOM 771 N N . VAL A 1 95 ? 2.769 0.558 14.645 1.00 92.00 95 VAL A N 1
ATOM 772 C CA . VAL A 1 95 ? 2.967 1.083 13.287 1.00 92.00 95 VAL A CA 1
ATOM 773 C C . VAL A 1 95 ? 3.531 2.502 13.384 1.00 92.00 95 VAL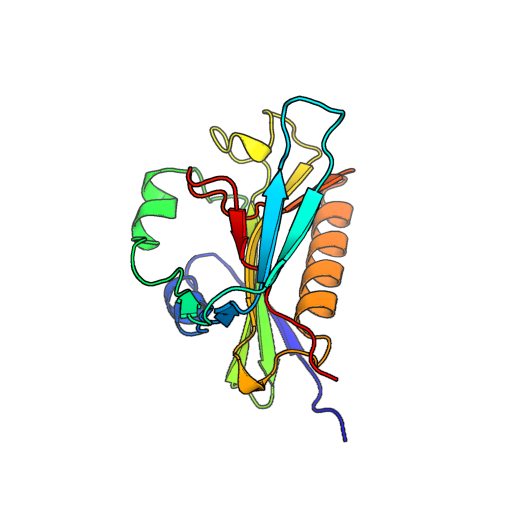 A C 1
ATOM 775 O O . VAL A 1 95 ? 2.796 3.477 13.534 1.00 92.00 95 VAL A O 1
ATOM 778 N N . ASN A 1 96 ? 4.857 2.631 13.283 1.00 91.31 96 ASN A N 1
ATOM 779 C CA . ASN A 1 96 ? 5.573 3.899 13.494 1.00 91.31 96 ASN A CA 1
ATOM 780 C C . ASN A 1 96 ? 5.057 5.063 12.633 1.00 91.31 96 ASN A C 1
ATOM 782 O O . ASN A 1 96 ? 5.000 6.197 13.101 1.00 91.31 96 ASN A O 1
ATOM 786 N N . MET A 1 97 ? 4.630 4.799 11.394 1.00 90.19 97 MET A N 1
ATOM 787 C CA . MET A 1 97 ? 4.099 5.836 10.500 1.00 90.19 97 MET A CA 1
ATOM 788 C C . MET A 1 97 ? 2.798 6.484 10.995 1.00 90.19 97 MET A C 1
ATOM 790 O O . MET A 1 97 ? 2.509 7.627 10.619 1.00 90.19 97 MET A O 1
ATOM 794 N N . LEU A 1 98 ? 2.033 5.788 11.843 1.00 94.19 98 LEU A N 1
ATOM 795 C CA . LEU A 1 98 ? 0.850 6.350 12.494 1.00 94.19 98 LEU A CA 1
ATOM 796 C C . LEU A 1 98 ? 1.217 7.336 13.611 1.00 94.19 98 LEU A C 1
ATOM 798 O O . LEU A 1 98 ? 0.356 8.093 14.037 1.00 94.19 98 LEU A O 1
ATOM 802 N N . GLU A 1 99 ? 2.473 7.374 14.076 1.00 93.19 99 GLU A N 1
ATOM 803 C CA . GLU A 1 99 ? 2.955 8.294 15.125 1.00 93.19 99 GLU A CA 1
ATOM 804 C C . GLU A 1 99 ? 2.142 8.233 16.432 1.00 93.19 99 GLU A C 1
ATOM 806 O O . GLU A 1 99 ? 2.042 9.219 17.159 1.00 93.19 99 GLU A O 1
ATOM 811 N N . GLY A 1 100 ? 1.518 7.085 16.717 1.00 92.94 100 GLY A N 1
ATOM 812 C CA . GLY A 1 100 ? 0.604 6.931 17.853 1.00 92.94 100 GLY A CA 1
ATOM 813 C C . GLY A 1 100 ? -0.685 7.760 17.750 1.00 92.94 100 GLY A C 1
ATOM 814 O O . GLY A 1 100 ? -1.384 7.902 18.750 1.00 92.94 100 GLY A O 1
ATOM 815 N N . LYS A 1 101 ? -0.998 8.318 16.574 1.00 94.12 101 LYS A N 1
ATOM 816 C CA . LYS A 1 101 ? -2.201 9.117 16.318 1.00 94.12 101 LYS A CA 1
ATOM 817 C C . LYS A 1 101 ? -3.336 8.256 15.775 1.00 94.12 101 LYS A C 1
ATOM 819 O O . LYS A 1 101 ? -3.121 7.293 15.039 1.00 94.12 101 LYS A O 1
ATOM 824 N N . ASP A 1 102 ? -4.554 8.666 16.096 1.00 95.19 102 ASP A N 1
ATOM 825 C CA . ASP A 1 102 ? -5.812 8.053 15.666 1.00 95.19 102 ASP A CA 1
ATOM 826 C C . ASP A 1 102 ? -6.495 8.825 14.522 1.00 95.19 102 ASP A C 1
ATOM 828 O O . ASP A 1 102 ? -7.580 8.456 14.080 1.00 95.19 102 ASP A O 1
ATOM 832 N N . ASP A 1 103 ? -5.857 9.876 13.996 1.00 96.94 103 ASP A N 1
ATOM 833 C CA . ASP A 1 103 ? -6.354 10.688 12.882 1.00 96.94 103 ASP A CA 1
ATOM 834 C C . ASP A 1 103 ? -5.512 10.559 11.599 1.00 96.94 103 ASP A C 1
ATOM 836 O O . ASP A 1 103 ? -5.647 11.368 10.672 1.00 96.94 103 ASP A O 1
ATOM 840 N N . ILE A 1 104 ? -4.694 9.504 11.514 1.00 97.00 104 ILE A N 1
ATOM 841 C CA . ILE A 1 104 ? -3.842 9.176 10.364 1.00 97.00 104 ILE A CA 1
ATOM 842 C C . ILE A 1 104 ? -4.211 7.797 9.812 1.00 97.00 104 ILE A C 1
ATOM 844 O O . ILE A 1 104 ? -4.333 6.830 10.559 1.00 97.00 104 ILE A O 1
ATOM 848 N N . VAL A 1 105 ? -4.322 7.698 8.488 1.00 97.31 105 VAL A N 1
ATOM 849 C CA . VAL A 1 105 ? -4.306 6.421 7.759 1.00 97.31 105 VAL A CA 1
ATOM 850 C C . VAL A 1 105 ? -3.006 6.319 6.979 1.00 97.31 105 VAL A C 1
ATOM 852 O O . VAL A 1 105 ? -2.540 7.301 6.399 1.00 97.31 105 VAL A O 1
ATOM 855 N N . VAL A 1 106 ? -2.427 5.127 6.936 1.00 96.06 106 VAL A N 1
ATOM 856 C CA . VAL A 1 106 ? -1.237 4.830 6.140 1.00 96.06 106 VAL A CA 1
ATOM 857 C C . VAL A 1 106 ? -1.632 3.904 4.997 1.00 96.06 106 VAL A C 1
ATOM 859 O O . VAL A 1 106 ? -2.177 2.832 5.240 1.00 96.06 106 VAL A O 1
ATOM 862 N N . ILE A 1 107 ? -1.332 4.295 3.759 1.00 95.56 107 ILE A N 1
ATOM 863 C CA . ILE A 1 107 ? -1.205 3.352 2.647 1.00 95.56 107 ILE A CA 1
ATOM 864 C C . ILE A 1 107 ? 0.098 2.598 2.885 1.00 95.56 107 ILE A C 1
ATOM 866 O O . ILE A 1 107 ? 1.183 3.150 2.697 1.00 95.56 107 ILE A O 1
ATOM 870 N N . TRP A 1 108 ? -0.042 1.371 3.374 1.00 92.69 108 TRP A N 1
ATOM 871 C CA . TRP A 1 108 ? 1.068 0.491 3.714 1.00 92.69 108 TRP A CA 1
ATOM 872 C C . TRP A 1 108 ? 1.711 -0.106 2.465 1.00 92.69 108 TRP A C 1
ATOM 874 O O . TRP A 1 108 ? 2.924 -0.221 2.388 1.00 92.69 108 TRP A O 1
ATOM 884 N N . ASP A 1 109 ? 0.884 -0.463 1.485 1.00 92.38 109 ASP A N 1
ATOM 885 C CA . ASP A 1 109 ? 1.330 -0.995 0.203 1.00 92.38 109 ASP A CA 1
ATOM 886 C C . ASP A 1 109 ? 0.320 -0.629 -0.896 1.00 92.38 109 ASP A C 1
ATOM 888 O O . ASP A 1 109 ? -0.882 -0.503 -0.631 1.00 92.38 109 ASP A O 1
ATOM 892 N N . LEU A 1 110 ? 0.799 -0.435 -2.127 1.00 93.00 110 LEU A N 1
ATOM 893 C CA . LEU A 1 110 ? -0.019 -0.111 -3.299 1.00 93.00 110 LEU A CA 1
ATOM 894 C C . LEU A 1 110 ? 0.541 -0.818 -4.532 1.00 93.00 110 LEU A C 1
ATOM 896 O O . LEU A 1 110 ? 1.677 -0.588 -4.945 1.00 93.00 110 LEU A O 1
ATOM 900 N N . ARG A 1 111 ? -0.306 -1.612 -5.188 1.00 93.75 111 ARG A N 1
ATOM 901 C CA . ARG A 1 111 ? 0.068 -2.427 -6.345 1.00 93.75 111 ARG A CA 1
ATOM 902 C C . ARG A 1 111 ? -0.881 -2.207 -7.506 1.00 93.75 111 ARG A C 1
ATOM 904 O O . ARG A 1 111 ? -2.098 -2.135 -7.342 1.00 93.75 111 ARG A O 1
ATOM 911 N N . VAL A 1 112 ? -0.317 -2.167 -8.708 1.00 95.44 112 VAL A N 1
ATOM 912 C CA . VAL A 1 112 ? -1.061 -2.256 -9.967 1.00 95.44 112 VAL A CA 1
ATOM 913 C C . VAL A 1 112 ? -0.281 -3.171 -10.897 1.00 95.44 112 VAL A C 1
ATOM 915 O O . VAL A 1 112 ? 0.899 -2.923 -11.169 1.00 95.44 112 VAL A O 1
ATOM 918 N N . GLU A 1 113 ? -0.956 -4.202 -11.395 1.00 94.75 113 GLU A N 1
ATOM 919 C CA . GLU A 1 113 ? -0.431 -5.159 -12.367 1.00 94.75 113 GLU A CA 1
ATOM 920 C C . GLU A 1 113 ? 0.189 -4.400 -13.564 1.00 94.75 113 GLU A C 1
ATOM 922 O O . GLU A 1 113 ? -0.472 -3.511 -14.115 1.00 94.75 113 GLU A O 1
ATOM 927 N N . PRO A 1 114 ? 1.420 -4.735 -14.009 1.00 92.06 114 PRO A N 1
ATOM 928 C CA . PRO A 1 114 ? 2.163 -4.008 -15.039 1.00 92.06 114 PRO A CA 1
ATOM 929 C C . PRO A 1 114 ? 1.355 -3.635 -16.282 1.00 92.06 114 PRO A C 1
ATOM 931 O O . PRO A 1 114 ? 1.384 -2.480 -16.703 1.00 92.06 114 PRO A O 1
ATOM 934 N N . GLN A 1 115 ? 0.573 -4.571 -16.826 1.00 92.81 115 GLN A N 1
ATOM 935 C CA . GLN A 1 115 ? -0.229 -4.347 -18.038 1.00 92.81 115 GLN A CA 1
ATOM 936 C C . GLN A 1 115 ? -1.390 -3.348 -17.847 1.00 92.81 115 GLN A C 1
ATOM 938 O O . GLN A 1 115 ? -1.915 -2.818 -18.823 1.00 92.81 115 GLN A O 1
ATOM 943 N N . TYR A 1 116 ? -1.790 -3.082 -16.599 1.00 93.81 116 TYR A N 1
ATOM 944 C CA . TYR A 1 116 ? -2.859 -2.143 -16.251 1.00 93.81 116 TYR A CA 1
ATOM 945 C C . TYR A 1 116 ? -2.343 -0.825 -15.650 1.00 93.81 116 TYR A C 1
ATOM 947 O O . TYR A 1 116 ? -3.127 0.058 -15.283 1.00 93.81 116 TYR A O 1
ATOM 955 N N . ARG A 1 117 ? -1.019 -0.639 -15.568 1.00 91.44 117 ARG A N 1
ATOM 956 C CA . ARG A 1 117 ? -0.423 0.640 -15.157 1.00 91.44 117 ARG A CA 1
ATOM 957 C C . ARG A 1 117 ? -0.731 1.733 -16.177 1.00 91.44 117 ARG A C 1
ATOM 959 O O . ARG A 1 117 ? -1.056 1.470 -17.329 1.00 91.44 117 ARG A O 1
ATOM 966 N N . ARG A 1 118 ? -0.657 2.988 -15.723 1.00 89.38 118 ARG A N 1
ATOM 967 C CA . ARG A 1 118 ? -1.017 4.192 -16.502 1.00 89.38 118 ARG A CA 1
ATOM 968 C C . ARG A 1 118 ? -2.490 4.263 -16.942 1.00 89.38 118 ARG A C 1
ATOM 970 O O . ARG A 1 118 ? -2.864 5.182 -17.658 1.00 89.38 118 ARG A O 1
ATOM 977 N N . GLN A 1 119 ? -3.354 3.390 -16.417 1.00 93.12 119 GLN A N 1
ATOM 978 C CA . GLN A 1 119 ? -4.809 3.409 -16.642 1.00 93.12 119 GLN A CA 1
ATOM 979 C C . GLN A 1 119 ? -5.593 3.998 -15.453 1.00 93.12 119 GLN A C 1
ATOM 981 O O . GLN A 1 119 ? -6.760 3.682 -15.246 1.00 93.12 119 GLN A O 1
ATOM 986 N N . ARG A 1 120 ? -4.948 4.847 -14.636 1.00 94.44 120 ARG A N 1
ATOM 987 C CA . ARG A 1 120 ? -5.553 5.547 -13.478 1.00 94.44 120 ARG A CA 1
ATOM 988 C C . ARG A 1 120 ? -6.100 4.628 -12.366 1.00 94.44 120 ARG A C 1
ATOM 990 O O . ARG A 1 120 ? -6.813 5.099 -11.489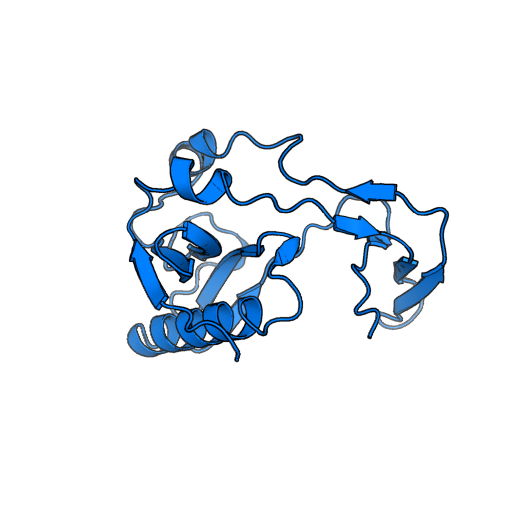 1.00 94.44 120 ARG A O 1
ATOM 997 N N . ILE A 1 121 ? -5.747 3.339 -12.349 1.00 95.94 121 ILE A N 1
ATOM 998 C CA . ILE A 1 121 ? -6.163 2.395 -11.291 1.00 95.94 121 ILE A CA 1
ATOM 999 C C . ILE A 1 121 ? -5.578 2.790 -9.932 1.00 95.94 121 ILE A C 1
ATOM 1001 O O . ILE A 1 121 ? -6.311 2.861 -8.952 1.00 95.94 121 ILE A O 1
ATOM 1005 N N . GLY A 1 122 ? -4.280 3.114 -9.879 1.00 94.69 122 GLY A N 1
ATOM 1006 C CA . GLY A 1 122 ? -3.635 3.576 -8.645 1.00 94.69 122 GLY A CA 1
ATOM 1007 C C . GLY A 1 122 ? -4.280 4.848 -8.088 1.00 94.69 122 GLY A C 1
ATOM 1008 O O . GLY A 1 122 ? -4.507 4.952 -6.891 1.00 94.69 122 GLY A O 1
ATOM 1009 N N . GLU A 1 123 ? -4.671 5.779 -8.961 1.00 95.19 123 GLU A N 1
ATOM 1010 C CA . GLU A 1 123 ? -5.398 6.987 -8.555 1.00 95.19 123 GLU A CA 1
ATOM 1011 C C . GLU A 1 123 ? -6.766 6.655 -7.947 1.00 95.19 123 GLU A C 1
ATOM 1013 O O . GLU A 1 123 ? -7.113 7.190 -6.897 1.00 95.19 123 GLU A O 1
ATOM 1018 N N . GLN A 1 124 ? -7.523 5.738 -8.556 1.00 97.12 124 GLN A N 1
ATOM 1019 C CA . GLN A 1 124 ? -8.813 5.296 -8.019 1.00 97.12 124 GLN A CA 1
ATOM 1020 C C . GLN A 1 124 ? -8.665 4.600 -6.654 1.00 97.12 124 GLN A C 1
ATOM 1022 O O . GLN A 1 124 ? -9.468 4.848 -5.756 1.00 97.12 124 GLN A O 1
ATOM 1027 N N . LEU A 1 125 ? -7.616 3.791 -6.464 1.00 97.50 125 LEU A N 1
ATOM 1028 C CA . LEU A 1 125 ? -7.297 3.162 -5.176 1.00 97.50 125 LEU A CA 1
ATOM 1029 C C . LEU A 1 125 ? -6.959 4.201 -4.097 1.00 97.50 125 LEU A C 1
ATOM 1031 O O . LEU A 1 125 ? -7.472 4.117 -2.983 1.00 97.50 125 LEU A O 1
ATOM 1035 N N . ILE A 1 126 ? -6.160 5.221 -4.428 1.00 96.75 126 ILE A N 1
ATOM 1036 C CA . ILE A 1 126 ? -5.834 6.318 -3.501 1.00 96.75 126 ILE A CA 1
ATOM 1037 C C . ILE A 1 126 ? -7.091 7.123 -3.147 1.00 96.75 126 ILE A C 1
ATOM 1039 O O . ILE A 1 126 ? -7.318 7.421 -1.977 1.00 96.75 126 ILE A O 1
ATOM 1043 N N . GLN A 1 127 ? -7.947 7.434 -4.123 1.00 97.25 127 GLN A N 1
ATOM 1044 C CA . GLN A 1 127 ? -9.222 8.117 -3.869 1.00 97.25 127 GLN A CA 1
ATOM 1045 C C . GLN A 1 127 ? -10.137 7.297 -2.953 1.00 97.25 127 GLN A C 1
ATOM 1047 O O . GLN A 1 127 ? -10.818 7.851 -2.087 1.00 97.25 127 GLN A O 1
ATOM 1052 N N . GLN A 1 128 ? -10.152 5.974 -3.114 1.00 97.75 128 GLN A N 1
ATOM 1053 C CA . GLN A 1 128 ? -10.914 5.092 -2.241 1.00 97.75 128 GLN A CA 1
ATOM 1054 C C . GLN A 1 128 ? -10.333 5.059 -0.818 1.00 97.75 128 GLN A C 1
ATOM 1056 O O . GLN A 1 128 ? -11.090 5.167 0.147 1.00 97.75 128 GLN A O 1
ATOM 1061 N N . ALA A 1 129 ? -9.005 5.033 -0.678 1.00 97.31 129 ALA A N 1
ATOM 1062 C CA . ALA A 1 129 ? -8.331 5.155 0.613 1.00 97.31 129 ALA A CA 1
ATOM 1063 C C . ALA A 1 129 ? -8.638 6.489 1.317 1.00 97.31 129 ALA A C 1
ATOM 1065 O O . ALA A 1 129 ? -8.901 6.510 2.519 1.00 97.31 129 ALA A O 1
ATOM 1066 N N . GLN A 1 130 ? -8.689 7.599 0.573 1.00 97.50 130 GLN A N 1
ATOM 1067 C CA . GLN A 1 130 ? -9.089 8.905 1.108 1.00 97.50 130 GLN A CA 1
ATOM 1068 C C . GLN A 1 130 ? -10.519 8.882 1.658 1.00 97.50 130 GLN A C 1
ATOM 1070 O O . GLN A 1 130 ? -10.756 9.352 2.770 1.00 97.50 130 GLN A O 1
ATOM 1075 N N . LYS A 1 131 ? -11.477 8.302 0.921 1.00 97.94 131 LYS A N 1
ATOM 1076 C CA . LYS A 1 131 ? -12.866 8.159 1.398 1.00 97.94 131 LYS A CA 1
ATOM 1077 C C . LYS A 1 131 ? -12.935 7.334 2.684 1.00 97.94 131 LYS A C 1
ATOM 1079 O O . LYS A 1 131 ? -13.626 7.724 3.622 1.00 97.94 131 LYS A O 1
ATOM 1084 N N . TRP A 1 132 ? -12.194 6.231 2.736 1.00 97.31 132 TRP A N 1
ATOM 1085 C CA . TRP A 1 132 ? -12.127 5.347 3.900 1.00 97.31 132 TRP A CA 1
ATOM 1086 C C . TRP A 1 132 ? -11.527 6.036 5.136 1.00 97.31 132 TRP A C 1
ATOM 1088 O O . TRP A 1 132 ? -12.026 5.851 6.249 1.00 97.31 132 TRP A O 1
ATOM 1098 N N . ALA A 1 133 ? -10.512 6.883 4.937 1.00 97.25 133 ALA A N 1
ATOM 1099 C CA . ALA A 1 133 ? -9.918 7.714 5.982 1.00 97.25 133 ALA A CA 1
ATOM 1100 C C . ALA A 1 133 ? -10.899 8.785 6.495 1.00 97.25 133 ALA A C 1
ATOM 1102 O O . ALA A 1 133 ? -11.067 8.954 7.703 1.00 97.25 133 ALA A O 1
ATOM 1103 N N . LEU A 1 134 ? -11.615 9.464 5.591 1.00 97.75 134 LEU A N 1
ATOM 1104 C CA . LEU A 1 134 ? -12.615 10.475 5.956 1.00 97.75 134 LEU A CA 1
ATOM 1105 C C . LEU A 1 134 ? -13.776 9.886 6.768 1.00 97.75 134 LEU A C 1
ATOM 1107 O O . LEU A 1 134 ? -14.214 10.501 7.739 1.00 97.75 134 LEU A O 1
ATOM 1111 N N . GLN A 1 135 ? -14.240 8.678 6.430 1.00 97.06 135 GLN A N 1
ATOM 1112 C CA . GLN A 1 135 ? -15.263 7.961 7.209 1.00 97.06 135 GLN A CA 1
ATOM 1113 C C . GLN A 1 135 ? -14.825 7.691 8.658 1.00 97.06 135 GLN A C 1
ATOM 1115 O O . GLN A 1 135 ? -15.665 7.615 9.553 1.00 97.06 135 GLN A O 1
ATOM 1120 N N . ARG A 1 136 ? -13.513 7.605 8.898 1.00 97.00 136 ARG A N 1
ATOM 1121 C CA . ARG A 1 136 ? -12.893 7.430 10.221 1.00 97.00 136 ARG A CA 1
ATOM 1122 C C . ARG A 1 136 ? -12.478 8.747 10.875 1.00 97.00 136 ARG A C 1
ATOM 1124 O O . ARG A 1 136 ? -11.863 8.729 11.932 1.00 97.00 136 ARG A O 1
ATOM 1131 N N . LYS A 1 137 ? -12.858 9.889 10.288 1.00 97.50 137 LYS A N 1
ATOM 1132 C CA . LYS A 1 137 ? -12.514 11.245 10.754 1.00 97.50 137 LYS A CA 1
ATOM 1133 C C . LYS A 1 137 ? -11.006 11.531 10.761 1.00 97.50 137 LYS A C 1
ATOM 1135 O O . LYS A 1 137 ? -10.561 12.456 11.441 1.00 97.50 137 LYS A O 1
ATOM 1140 N N . CYS A 1 138 ? -10.231 10.777 9.985 1.00 97.25 138 CYS A N 1
ATOM 1141 C CA . CYS A 1 138 ? -8.809 11.027 9.818 1.00 97.25 138 CYS A CA 1
ATOM 1142 C C . CYS A 1 138 ? -8.578 12.303 9.003 1.00 97.25 138 CYS A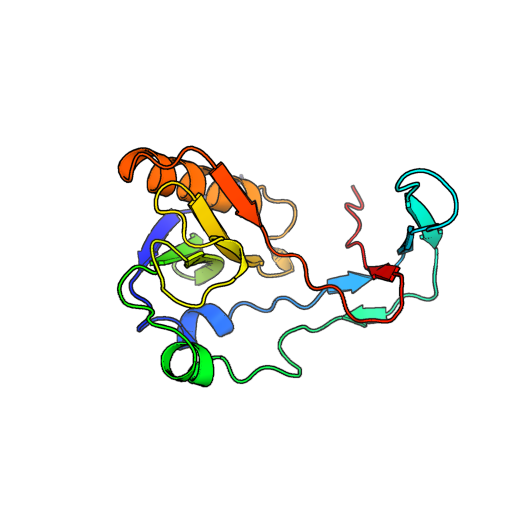 C 1
ATOM 1144 O O . CYS A 1 138 ? -9.353 12.643 8.105 1.00 97.25 138 CYS A O 1
ATOM 1146 N N . LYS A 1 139 ? -7.484 12.998 9.309 1.00 94.94 139 LYS A N 1
ATOM 1147 C CA . LYS A 1 139 ? -7.094 14.271 8.686 1.00 94.94 139 LYS A CA 1
ATOM 1148 C C . LYS A 1 139 ? -5.885 14.130 7.773 1.00 94.94 139 LYS A C 1
ATOM 1150 O O . LYS A 1 139 ? -5.599 15.040 6.999 1.00 94.94 139 LYS A O 1
ATOM 1155 N N . GLN A 1 140 ? -5.181 13.004 7.860 1.00 95.25 140 GLN A N 1
ATOM 1156 C CA . GLN A 1 140 ? -3.978 12.756 7.087 1.00 95.25 140 GLN A CA 1
ATOM 1157 C C . GLN A 1 140 ? -3.990 11.352 6.486 1.00 95.25 140 GLN A C 1
ATOM 1159 O O . GLN A 1 140 ? -4.345 10.373 7.142 1.00 95.25 140 GLN A O 1
ATOM 1164 N N . LEU A 1 141 ? -3.550 11.273 5.232 1.00 94.81 141 LEU A N 1
ATOM 1165 C CA . LEU A 1 141 ? -3.188 10.033 4.564 1.00 94.81 141 LEU A CA 1
ATOM 1166 C C . LEU A 1 141 ? -1.677 10.064 4.331 1.00 94.81 141 LEU A C 1
ATOM 1168 O O . LEU A 1 141 ? -1.170 11.014 3.731 1.00 94.81 141 LEU A O 1
ATOM 1172 N N . LYS A 1 142 ? -0.960 9.058 4.824 1.00 94.38 142 LYS A N 1
ATOM 1173 C CA . LYS A 1 142 ? 0.472 8.871 4.579 1.00 94.38 142 LYS A CA 1
ATOM 1174 C C . LYS A 1 142 ? 0.692 7.717 3.618 1.00 94.38 142 LYS A C 1
ATOM 1176 O O . LYS A 1 142 ? -0.117 6.797 3.556 1.00 94.38 142 LYS A O 1
ATOM 1181 N N . VAL A 1 143 ? 1.793 7.774 2.887 1.00 87.69 143 VAL A N 1
ATOM 1182 C CA . VAL A 1 143 ? 2.239 6.709 1.991 1.00 87.69 143 VAL A CA 1
ATOM 1183 C C . VAL A 1 143 ? 3.682 6.408 2.352 1.00 87.69 143 VAL A C 1
ATOM 1185 O O . VAL A 1 143 ? 4.489 7.336 2.447 1.00 87.69 143 VAL A O 1
ATOM 1188 N N . GLU A 1 144 ? 3.987 5.137 2.582 1.00 70.25 144 GLU A N 1
ATOM 1189 C CA . GLU A 1 144 ? 5.369 4.670 2.660 1.00 70.25 144 GLU A CA 1
ATOM 1190 C C . GLU A 1 144 ? 5.895 4.460 1.245 1.00 70.25 144 GLU A C 1
ATOM 1192 O O . GLU A 1 144 ? 5.196 3.933 0.384 1.00 70.25 144 GLU A O 1
ATOM 1197 N N . ASN A 1 145 ? 7.122 4.898 0.999 1.00 63.44 145 ASN A N 1
ATOM 1198 C CA . ASN A 1 145 ? 7.880 4.467 -0.161 1.00 63.44 145 ASN A CA 1
ATOM 1199 C C . ASN A 1 145 ? 9.189 3.902 0.373 1.00 63.44 145 ASN A C 1
ATOM 1201 O O . ASN A 1 145 ? 9.918 4.619 1.057 1.00 63.44 145 ASN A O 1
ATOM 1205 N N . MET A 1 146 ? 9.487 2.646 0.039 1.00 53.34 146 MET A N 1
ATOM 1206 C CA . MET A 1 146 ? 10.667 1.965 0.558 1.00 53.34 146 MET A CA 1
ATOM 1207 C C . MET A 1 146 ? 11.965 2.699 0.197 1.00 53.34 146 MET A C 1
ATOM 1209 O O . MET A 1 146 ? 12.430 2.679 -0.948 1.00 53.34 146 MET A O 1
ATOM 1213 N N . TYR A 1 147 ? 12.596 3.262 1.226 1.00 41.88 147 TYR A N 1
ATOM 1214 C CA . TYR A 1 147 ? 13.993 3.674 1.231 1.00 41.88 147 TYR A CA 1
ATOM 1215 C C . TYR A 1 147 ? 14.852 2.436 1.502 1.00 41.88 147 TYR A C 1
ATOM 1217 O O . TYR A 1 147 ? 14.850 1.905 2.613 1.00 41.88 147 TYR A O 1
ATOM 1225 N N . ARG A 1 148 ? 15.627 1.966 0.520 1.00 38.19 148 ARG A N 1
ATOM 1226 C CA . ARG A 1 148 ? 16.795 1.130 0.845 1.00 38.19 148 ARG A CA 1
ATOM 1227 C C . ARG A 1 148 ? 17.990 2.067 1.003 1.00 38.19 148 ARG A C 1
ATOM 1229 O O . ARG A 1 148 ? 18.112 3.010 0.234 1.00 38.19 148 ARG A O 1
ATOM 1236 N N . LYS A 1 149 ? 18.823 1.803 2.015 1.00 35.97 149 LYS A N 1
ATOM 1237 C CA . LYS A 1 149 ? 19.964 2.593 2.542 1.00 35.97 149 LYS A CA 1
ATOM 1238 C C . LYS A 1 149 ? 21.001 3.124 1.534 1.00 35.97 149 LYS A C 1
ATOM 1240 O O . LYS A 1 149 ? 21.930 3.813 1.945 1.00 35.97 149 LYS A O 1
ATOM 1245 N N . ASP A 1 150 ? 20.835 2.860 0.250 1.00 37.41 150 ASP A N 1
ATOM 1246 C CA . ASP A 1 150 ? 21.721 3.309 -0.810 1.00 37.41 150 ASP A CA 1
ATOM 1247 C C . ASP A 1 150 ? 21.082 4.533 -1.481 1.00 37.41 150 ASP A C 1
ATOM 1249 O O . ASP A 1 150 ? 20.555 4.379 -2.567 1.00 37.41 150 ASP A O 1
ATOM 1253 N N . TRP A 1 151 ? 21.024 5.682 -0.787 1.00 40.78 151 TRP A N 1
ATOM 1254 C CA . TRP A 1 151 ? 20.833 7.092 -1.233 1.00 40.78 151 TRP A CA 1
ATOM 1255 C C . TRP A 1 151 ? 19.953 7.469 -2.455 1.00 40.78 151 TRP A C 1
ATOM 1257 O O . TRP A 1 151 ? 19.920 8.636 -2.845 1.00 40.78 151 TRP A O 1
ATOM 1267 N N . TYR A 1 152 ? 19.209 6.539 -3.044 1.00 48.12 152 TYR A N 1
ATOM 1268 C CA . TYR A 1 152 ? 18.682 6.637 -4.396 1.00 48.12 152 TYR A CA 1
ATOM 1269 C C . TYR A 1 152 ? 17.258 6.084 -4.484 1.00 48.12 152 TYR A C 1
ATOM 1271 O O . TYR A 1 152 ? 16.979 4.945 -4.096 1.00 48.12 152 TYR A O 1
ATOM 1279 N N . PHE A 1 153 ? 16.347 6.865 -5.066 1.00 52.44 153 PHE A N 1
ATOM 1280 C CA . PHE A 1 153 ? 14.982 6.417 -5.350 1.00 52.44 153 PHE A CA 1
ATOM 1281 C C . PHE A 1 153 ? 14.852 5.938 -6.785 1.00 52.44 153 PHE A C 1
ATOM 1283 O O . PHE A 1 153 ? 14.869 6.762 -7.687 1.00 52.44 153 PHE A O 1
ATOM 1290 N N . GLY A 1 154 ? 14.640 4.643 -7.011 1.00 50.19 154 GLY A N 1
ATOM 1291 C CA . GLY A 1 154 ? 14.252 4.162 -8.337 1.00 50.19 154 GLY A CA 1
ATOM 1292 C C . GLY A 1 154 ? 12.864 4.665 -8.718 1.00 50.19 154 GLY A C 1
ATOM 1293 O O . GLY A 1 154 ? 11.891 4.311 -8.050 1.00 50.19 154 GLY A O 1
ATOM 1294 N N . ILE A 1 155 ? 12.764 5.458 -9.787 1.00 54.81 155 ILE A N 1
ATOM 1295 C CA . ILE A 1 155 ? 11.477 5.929 -10.301 1.00 54.81 155 ILE A CA 1
ATOM 1296 C C . ILE A 1 155 ? 11.053 5.105 -11.519 1.00 54.81 155 ILE A C 1
ATOM 1298 O O . ILE A 1 155 ? 11.812 4.880 -12.461 1.00 54.81 155 ILE A O 1
ATOM 1302 N N . GLY A 1 156 ? 9.811 4.622 -11.491 1.00 51.78 156 GLY A N 1
ATOM 1303 C CA . GLY A 1 156 ? 9.171 4.062 -12.675 1.00 51.78 156 GLY A CA 1
ATOM 1304 C C . GLY A 1 156 ? 8.700 5.205 -13.567 1.00 51.78 156 GLY A C 1
ATOM 1305 O O . GLY A 1 156 ? 7.823 5.974 -13.171 1.00 51.78 156 GLY A O 1
ATOM 1306 N N . HIS A 1 157 ? 9.263 5.331 -14.767 1.00 46.41 157 HIS A N 1
ATOM 1307 C CA . HIS A 1 157 ? 8.879 6.410 -15.670 1.00 46.41 157 HIS A CA 1
ATOM 1308 C C . HIS A 1 157 ? 7.484 6.216 -16.263 1.00 46.41 157 HIS A C 1
ATOM 1310 O O . HIS A 1 157 ? 7.073 5.131 -16.695 1.00 46.41 157 HIS A O 1
ATOM 1316 N N . ARG A 1 158 ? 6.763 7.332 -16.370 1.00 40.09 158 ARG A N 1
ATOM 1317 C CA . ARG A 1 158 ? 5.625 7.466 -17.271 1.00 40.09 158 ARG A CA 1
ATOM 1318 C C . ARG A 1 158 ? 6.173 7.787 -18.661 1.00 40.09 158 ARG A C 1
ATOM 1320 O O . ARG A 1 158 ? 6.247 8.950 -19.023 1.00 40.09 158 ARG A O 1
ATOM 1327 N N . THR A 1 159 ? 6.582 6.758 -19.397 1.00 36.03 159 THR A N 1
ATOM 1328 C CA . THR A 1 159 ? 6.725 6.871 -20.849 1.00 36.03 159 THR A CA 1
ATOM 1329 C C . THR A 1 159 ? 5.317 6.918 -21.437 1.00 36.03 159 THR A C 1
ATOM 1331 O O . THR A 1 159 ? 4.507 6.009 -21.223 1.00 36.03 159 THR A O 1
ATOM 1334 N N . ASP A 1 160 ? 5.000 8.081 -21.981 1.00 39.75 160 ASP A N 1
ATOM 1335 C CA . ASP A 1 160 ? 3.824 8.427 -22.771 1.00 39.75 160 ASP A CA 1
ATOM 1336 C C . ASP A 1 160 ? 3.567 7.451 -23.930 1.00 39.75 160 ASP A C 1
ATOM 1338 O O . ASP A 1 160 ? 4.537 6.919 -24.517 1.00 39.75 160 ASP A O 1
#

Foldseek 3Di:
DQFDKDKDKDACVCVVVQPVQWAKFKFQWKWFFDPVDDRDTDIDGDDIDIDGPVVDDDPVCVVVQKVCVQKIKIFIDGPNRTFWIWIKDACIPPPVVCVNDRQEIERADIGGRPVCPPSCPSVVRVVVVVVVSVVSVHDYYHYDDDDDPPRIGGDRDPPD

Organism: NCBI:txid1076344